Protein AF-A0A368HCK6-F1 (afdb_monomer)

pLDDT: mean 75.59, std 21.94, range [34.62, 98.12]

Solvent-accessible surface area (backbone atoms only — not comparable to full-atom values): 4791 Å² total; per-residue (Å²): 134,85,79,72,74,75,77,46,70,66,56,51,51,53,48,53,53,50,52,51,52,53,44,53,56,47,28,76,77,37,61,92,43,40,70,62,45,52,52,50,51,52,53,51,52,54,51,49,50,53,54,51,53,54,49,68,73,70,61,66,104,66,83,74,78,88,84,80,80,76,87,86,81,91,132

Radius of gyration: 18.33 Å; Cα contacts (8 Å, |Δi|>4): 17; chains: 1; bounding box: 30×58×42 Å

Sequence (75 aa):
MLLFQALSCQHLDEMANSVAAAGRLLVAKRPETETTVALRINTINSAMEQLRLRRCTSDSDTCSEYFSSKVTRKI

Nearest PDB structures (foldseek):
  6z1u-assembly1_L  TM=8.434E-01  e=1.541E+00  Bos taurus
  6fkf-assembly1_T  TM=8.765E-01  e=1.641E+00  Spinacia oleracea
  8f39-assembly1_K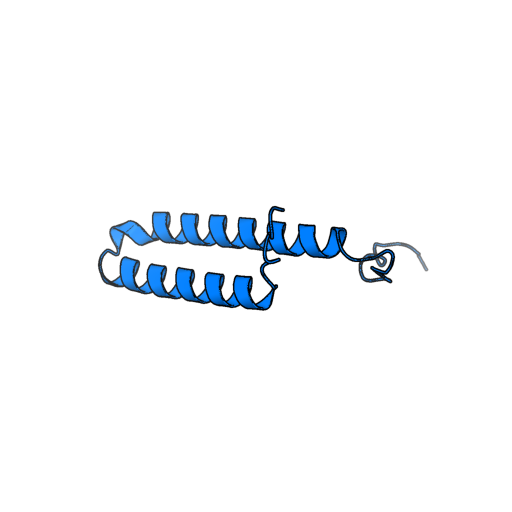  TM=8.329E-01  e=1.748E+00  Saccharomyces cerevisiae
  8jr0-assembly1_7  TM=7.780E-01  e=2.548E+00  Mycobacterium tuberculosis

Mean predicted aligned error: 12.62 Å

Foldseek 3Di:
DPPPVLCDLVNLVVVLVVLVVVLVVVCVVPVVCNVVSVVVSVVSNVVSVVSVVVVVVPDDPPPPDDPPDPDDDDD

Structure (mmCIF, N/CA/C/O backbone):
data_AF-A0A368HCK6-F1
#
_entry.id   AF-A0A368HCK6-F1
#
loop_
_atom_site.group_PDB
_atom_site.id
_atom_site.type_symbol
_atom_site.label_atom_id
_atom_site.label_alt_id
_atom_site.label_comp_id
_atom_site.label_asym_id
_atom_site.label_entity_id
_atom_site.label_seq_id
_atom_site.pdbx_PDB_ins_code
_atom_site.Cartn_x
_atom_site.Cartn_y
_atom_site.Cartn_z
_atom_site.occupancy
_atom_site.B_iso_or_equiv
_atom_site.auth_seq_id
_atom_site.auth_comp_id
_atom_site.auth_asym_id
_atom_site.auth_atom_id
_atom_site.pdbx_PDB_model_num
ATOM 1 N N . MET A 1 1 ? 19.301 -19.399 -17.737 1.00 34.62 1 MET A N 1
ATOM 2 C CA . MET A 1 1 ? 18.374 -18.474 -18.421 1.00 34.62 1 MET A CA 1
ATOM 3 C C . MET A 1 1 ? 17.367 -17.978 -17.388 1.00 34.62 1 MET A C 1
ATOM 5 O O . MET A 1 1 ? 16.339 -18.607 -17.191 1.00 34.62 1 MET A O 1
ATOM 9 N N . LEU A 1 2 ? 17.717 -16.934 -16.627 1.00 42.62 2 LEU A N 1
ATOM 10 C CA . LEU A 1 2 ? 16.806 -16.319 -15.655 1.00 42.62 2 LEU A CA 1
ATOM 11 C C . LEU A 1 2 ? 15.905 -15.353 -16.424 1.00 42.62 2 LEU A C 1
ATOM 13 O O . LEU A 1 2 ? 16.262 -14.197 -16.630 1.00 42.62 2 LEU A O 1
ATOM 17 N N . LEU A 1 3 ? 14.769 -15.858 -16.903 1.00 41.03 3 LEU A N 1
ATOM 18 C CA . LEU A 1 3 ? 13.657 -15.035 -17.368 1.00 41.03 3 LEU A CA 1
ATOM 19 C C . LEU A 1 3 ? 13.105 -14.279 -16.152 1.00 41.03 3 LEU A C 1
ATOM 21 O O . LEU A 1 3 ? 12.120 -14.685 -15.544 1.00 41.03 3 LEU A O 1
ATOM 25 N N . PHE A 1 4 ? 13.755 -13.179 -15.771 1.00 50.97 4 PHE A N 1
ATOM 26 C CA . PHE A 1 4 ? 13.045 -12.108 -15.089 1.00 50.97 4 PHE A CA 1
ATOM 27 C C . PHE A 1 4 ? 11.995 -11.633 -16.092 1.00 50.97 4 PHE A C 1
ATOM 29 O O . PHE A 1 4 ? 12.309 -10.877 -17.008 1.00 50.97 4 PHE A O 1
ATOM 36 N N . GLN A 1 5 ? 10.760 -12.132 -15.976 1.00 51.44 5 GLN A N 1
ATOM 37 C CA . GLN A 1 5 ? 9.624 -11.440 -16.567 1.00 51.44 5 GLN A CA 1
ATOM 38 C C . GLN A 1 5 ? 9.682 -10.025 -16.002 1.00 51.44 5 GLN A C 1
ATOM 40 O O . GLN A 1 5 ? 9.465 -9.820 -14.808 1.00 51.44 5 GLN A O 1
ATOM 45 N N . ALA A 1 6 ? 10.091 -9.073 -16.837 1.00 57.12 6 ALA A N 1
ATOM 46 C CA . ALA A 1 6 ? 10.109 -7.675 -16.470 1.00 57.12 6 ALA A CA 1
ATOM 47 C C . ALA A 1 6 ? 8.684 -7.314 -16.036 1.00 57.12 6 ALA A C 1
ATOM 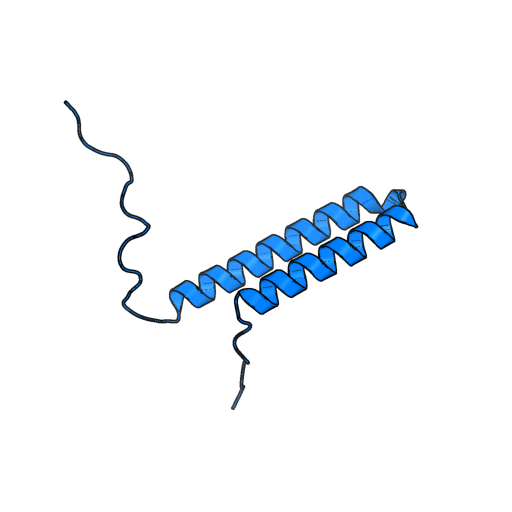49 O O . ALA A 1 6 ? 7.763 -7.299 -16.854 1.00 57.12 6 ALA A O 1
ATOM 50 N N . LEU A 1 7 ? 8.490 -7.099 -14.733 1.00 66.31 7 LEU A N 1
ATOM 51 C CA . LEU A 1 7 ? 7.233 -6.601 -14.191 1.00 66.31 7 LEU A CA 1
ATOM 52 C C . LEU A 1 7 ? 6.947 -5.268 -14.885 1.00 66.31 7 LEU A C 1
ATOM 54 O O . LEU A 1 7 ? 7.697 -4.301 -14.741 1.00 66.31 7 LEU A O 1
ATOM 58 N N . SER A 1 8 ? 5.898 -5.241 -15.705 1.00 77.94 8 SER A N 1
ATOM 59 C CA . SER A 1 8 ? 5.450 -4.007 -16.345 1.00 77.94 8 SER A CA 1
ATOM 60 C C . SER A 1 8 ? 5.011 -2.991 -15.282 1.00 77.94 8 SER A C 1
ATOM 62 O O . SER A 1 8 ? 4.606 -3.367 -14.181 1.00 77.94 8 SER A O 1
ATOM 64 N N . CYS A 1 9 ? 5.055 -1.695 -15.612 1.00 78.81 9 CYS A N 1
ATOM 65 C CA . CYS A 1 9 ? 4.579 -0.645 -14.704 1.00 78.81 9 CYS A CA 1
ATOM 66 C C . CYS A 1 9 ? 3.118 -0.882 -14.290 1.00 78.81 9 CYS A C 1
ATOM 68 O O . CYS A 1 9 ? 2.789 -0.722 -13.121 1.00 78.81 9 CYS A O 1
ATOM 70 N N . GLN A 1 10 ? 2.295 -1.389 -15.215 1.00 82.38 10 GLN A N 1
ATOM 71 C CA . GLN A 1 10 ? 0.917 -1.793 -14.945 1.00 82.38 10 GLN A CA 1
ATOM 72 C C . GLN A 1 10 ? 0.822 -2.865 -13.846 1.00 82.38 10 GLN A C 1
ATOM 74 O O . GLN A 1 10 ? 0.022 -2.719 -12.928 1.00 82.38 10 GLN A O 1
ATOM 79 N N . HIS A 1 11 ? 1.660 -3.908 -13.880 1.00 84.88 11 HIS A N 1
ATOM 80 C CA . HIS A 1 11 ? 1.652 -4.927 -12.824 1.00 84.88 11 HIS A CA 1
ATOM 81 C C . HIS A 1 11 ? 2.078 -4.357 -11.464 1.00 84.88 11 HIS A C 1
ATOM 83 O O . HIS A 1 11 ? 1.554 -4.766 -10.430 1.00 84.88 11 HIS A O 1
ATOM 89 N N . LEU A 1 12 ? 3.006 -3.393 -11.443 1.00 85.81 12 LEU A N 1
ATOM 90 C CA . LEU A 1 12 ? 3.389 -2.706 -10.205 1.00 85.81 12 LEU A CA 1
ATOM 91 C C . LEU A 1 12 ? 2.232 -1.865 -9.646 1.00 85.81 12 LEU A C 1
ATOM 93 O O . LEU A 1 12 ? 2.030 -1.839 -8.432 1.00 85.81 12 LEU A O 1
ATOM 97 N N . ASP A 1 13 ? 1.442 -1.231 -10.512 1.00 86.31 13 ASP A N 1
ATOM 98 C CA . ASP A 1 13 ? 0.259 -0.460 -10.116 1.00 86.31 13 ASP A CA 1
ATOM 99 C C . ASP A 1 13 ? -0.859 -1.369 -9.583 1.00 86.31 13 ASP A C 1
ATOM 101 O O . ASP A 1 13 ? -1.457 -1.092 -8.540 1.00 86.31 13 ASP A O 1
ATOM 105 N N . GLU A 1 14 ? -1.105 -2.504 -10.241 1.00 90.62 14 GLU A N 1
ATOM 106 C CA . GLU A 1 14 ? -2.046 -3.530 -9.775 1.00 90.62 14 GLU A CA 1
ATOM 107 C C . GLU A 1 14 ? -1.640 -4.083 -8.401 1.00 90.62 14 GLU A C 1
ATOM 109 O O . GLU A 1 14 ? -2.476 -4.211 -7.499 1.00 90.62 14 GLU A O 1
ATOM 114 N N . MET A 1 15 ? -0.344 -4.335 -8.197 1.00 90.00 15 MET A N 1
ATOM 115 C CA . MET A 1 15 ? 0.182 -4.748 -6.899 1.00 90.00 15 MET A CA 1
ATOM 116 C C . MET A 1 15 ? -0.004 -3.666 -5.829 1.00 90.00 15 MET A C 1
ATOM 118 O O . MET A 1 15 ? -0.461 -3.988 -4.731 1.00 90.00 15 MET A O 1
ATOM 122 N N . ALA A 1 16 ? 0.305 -2.399 -6.124 1.00 90.00 16 ALA A N 1
ATOM 123 C CA . ALA A 1 16 ? 0.123 -1.292 -5.181 1.00 90.00 16 ALA A CA 1
ATOM 124 C C . ALA A 1 16 ? -1.342 -1.177 -4.727 1.00 90.00 16 ALA A C 1
ATOM 126 O O . ALA A 1 16 ? -1.632 -1.078 -3.530 1.00 90.00 16 ALA A O 1
ATOM 127 N N . ASN A 1 17 ? -2.276 -1.284 -5.675 1.00 92.69 17 ASN A N 1
ATOM 128 C CA . ASN A 1 17 ? -3.710 -1.260 -5.402 1.00 92.69 17 ASN A CA 1
ATOM 129 C C . ASN A 1 17 ? -4.160 -2.441 -4.530 1.00 92.69 17 ASN A C 1
ATOM 131 O O . ASN A 1 17 ? -4.918 -2.252 -3.573 1.00 92.69 17 ASN A O 1
ATOM 135 N N . SER A 1 18 ? -3.666 -3.646 -4.824 1.00 95.56 18 SER A N 1
ATOM 136 C CA . SER A 1 18 ? -3.969 -4.857 -4.056 1.00 95.56 18 SER A CA 1
ATOM 137 C C . SER A 1 18 ? -3.463 -4.762 -2.613 1.00 95.56 18 SER A C 1
ATOM 139 O O . SER A 1 18 ? -4.214 -5.004 -1.663 1.00 95.56 18 SER A O 1
ATOM 141 N N . VAL A 1 19 ? -2.219 -4.311 -2.424 1.00 94.75 19 VAL A N 1
ATOM 142 C CA . VAL A 1 19 ? -1.615 -4.118 -1.097 1.00 94.75 19 VAL A CA 1
ATOM 143 C C . VAL A 1 19 ? -2.380 -3.060 -0.298 1.00 94.75 19 VAL A C 1
ATOM 145 O O . VAL A 1 19 ? -2.670 -3.272 0.881 1.00 94.75 19 VAL A O 1
ATOM 148 N N . ALA A 1 20 ? -2.774 -1.952 -0.930 1.00 94.38 20 ALA A N 1
ATOM 149 C CA . ALA A 1 20 ? -3.577 -0.923 -0.280 1.00 94.38 20 ALA A CA 1
ATOM 150 C C . ALA A 1 20 ? -4.962 -1.449 0.141 1.00 94.38 20 ALA A C 1
ATOM 152 O O . ALA A 1 20 ? -5.427 -1.154 1.243 1.00 94.38 20 ALA A O 1
ATOM 153 N N . ALA A 1 21 ? -5.619 -2.253 -0.702 1.00 96.88 21 ALA A N 1
ATOM 154 C CA . ALA A 1 21 ? -6.903 -2.870 -0.375 1.00 96.88 21 ALA A CA 1
ATOM 155 C C . ALA A 1 21 ? -6.792 -3.855 0.801 1.00 96.88 21 ALA A C 1
ATOM 157 O O . ALA A 1 21 ? -7.592 -3.787 1.737 1.00 96.88 21 ALA A O 1
ATOM 158 N N . ALA A 1 22 ? -5.769 -4.714 0.794 1.00 96.56 22 ALA A N 1
ATOM 159 C CA . ALA A 1 22 ? -5.493 -5.640 1.889 1.00 96.56 22 ALA A CA 1
ATOM 160 C C . ALA A 1 22 ? -5.187 -4.898 3.201 1.00 96.56 22 ALA A C 1
ATOM 162 O O . ALA A 1 22 ? -5.697 -5.271 4.258 1.00 96.56 22 ALA A O 1
ATOM 163 N N . GLY A 1 23 ? -4.415 -3.810 3.127 1.00 96.69 23 GLY A N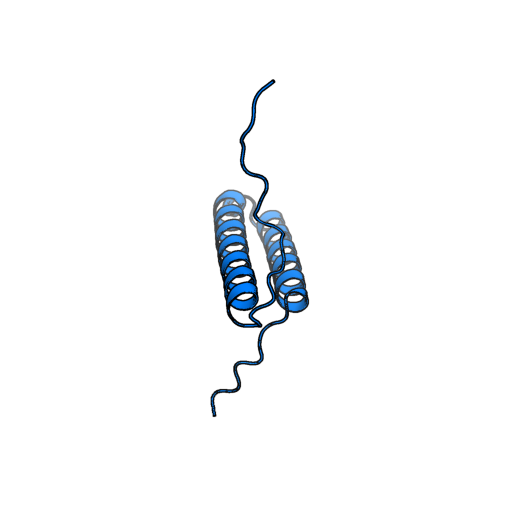 1
ATOM 164 C CA . GLY A 1 23 ? -4.123 -2.951 4.270 1.00 96.69 23 GLY A CA 1
ATOM 165 C C . GLY A 1 23 ? -5.383 -2.339 4.879 1.00 96.69 23 GLY A C 1
ATOM 166 O O . GLY A 1 23 ? -5.585 -2.449 6.086 1.00 96.69 23 GLY A O 1
ATOM 167 N N . ARG A 1 24 ? -6.282 -1.780 4.056 1.00 97.06 24 ARG A N 1
ATOM 168 C CA . ARG A 1 24 ? -7.568 -1.238 4.535 1.00 97.06 24 ARG A CA 1
ATOM 169 C C . ARG A 1 24 ? -8.421 -2.296 5.234 1.00 97.06 24 ARG A C 1
ATOM 171 O O . ARG A 1 24 ? -8.982 -2.019 6.290 1.00 97.06 24 ARG A O 1
ATOM 178 N N . LEU A 1 25 ? -8.496 -3.509 4.679 1.00 97.81 25 LEU A N 1
ATOM 179 C CA . LEU A 1 25 ? -9.242 -4.609 5.298 1.00 97.81 25 LEU A CA 1
ATOM 180 C C . LEU A 1 25 ? -8.641 -5.019 6.649 1.00 97.81 25 LEU A C 1
ATOM 182 O O . LEU A 1 25 ? -9.380 -5.325 7.584 1.00 97.81 25 LEU A O 1
ATOM 186 N N . LEU A 1 26 ? -7.310 -5.037 6.753 1.00 97.19 26 LEU A N 1
ATOM 187 C CA . LEU A 1 26 ? -6.621 -5.366 7.995 1.00 97.19 26 LEU A CA 1
ATOM 188 C C . LEU A 1 26 ? -6.877 -4.306 9.070 1.00 97.19 26 LEU A C 1
ATOM 190 O O . LEU A 1 26 ? -7.263 -4.670 10.176 1.00 97.19 26 LEU A O 1
ATOM 194 N N . VAL A 1 27 ? -6.751 -3.021 8.731 1.00 98.12 27 VAL A N 1
ATOM 195 C CA . VAL A 1 27 ? -7.017 -1.911 9.661 1.00 98.12 27 VAL A CA 1
ATOM 196 C C . VAL A 1 27 ? -8.478 -1.900 10.109 1.00 98.12 27 VAL A C 1
ATOM 198 O O . VAL A 1 27 ? -8.747 -1.730 11.291 1.00 98.12 27 VAL A O 1
ATOM 201 N N . ALA A 1 28 ? -9.425 -2.193 9.213 1.00 97.62 28 ALA A N 1
ATOM 202 C CA . ALA A 1 28 ? -10.838 -2.309 9.578 1.00 97.62 28 ALA A CA 1
ATOM 203 C C . ALA A 1 28 ? -11.111 -3.423 10.610 1.00 97.62 28 ALA A C 1
ATOM 205 O O . ALA A 1 28 ? -12.032 -3.305 11.413 1.00 97.62 28 ALA A O 1
ATOM 206 N N . LYS A 1 29 ? -10.323 -4.508 10.595 1.00 98.00 29 LYS A N 1
ATOM 207 C CA . LYS A 1 29 ? -10.435 -5.616 11.561 1.00 98.00 29 LYS A CA 1
ATOM 208 C C . LYS A 1 29 ? -9.594 -5.409 12.821 1.00 98.00 29 LYS A C 1
ATOM 210 O O . LYS A 1 29 ? -9.901 -6.011 13.846 1.00 98.00 29 LYS A O 1
ATOM 215 N N . ARG A 1 30 ? -8.506 -4.648 12.712 1.00 97.19 30 ARG A N 1
AT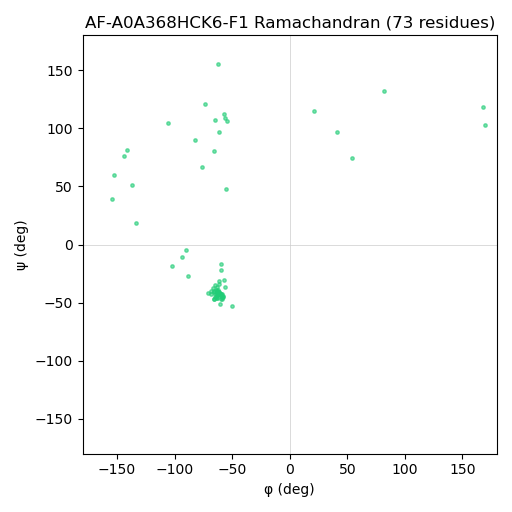OM 216 C CA . ARG A 1 30 ? -7.487 -4.430 13.745 1.00 97.19 30 ARG A CA 1
ATOM 217 C C . ARG A 1 30 ? -6.972 -2.990 13.683 1.00 97.19 30 ARG A C 1
ATOM 219 O O . ARG A 1 30 ? -5.879 -2.763 13.147 1.00 97.19 30 ARG A O 1
ATOM 226 N N . PRO A 1 31 ? -7.746 -2.010 14.179 1.00 97.00 31 PRO A N 1
ATOM 227 C CA . PRO A 1 31 ? -7.381 -0.596 14.104 1.00 97.00 31 PRO A CA 1
ATOM 228 C C . PRO A 1 31 ? -6.023 -0.289 14.747 1.00 97.00 31 PRO A C 1
ATOM 230 O O . PRO A 1 31 ? -5.285 0.562 14.265 1.00 97.00 31 PRO A O 1
ATOM 233 N N . GLU A 1 32 ? -5.626 -1.051 15.768 1.00 97.50 32 GLU A N 1
ATOM 234 C CA . GLU A 1 32 ? -4.325 -0.942 16.431 1.00 97.50 32 GLU A CA 1
ATOM 235 C C . GLU A 1 32 ? -3.125 -1.167 15.492 1.00 97.50 32 GLU A C 1
ATOM 237 O O . GLU A 1 32 ? -1.997 -0.801 15.818 1.00 97.50 32 GLU A O 1
ATOM 242 N N . THR A 1 33 ? -3.352 -1.756 14.314 1.00 96.19 33 THR A N 1
ATOM 243 C CA . THR A 1 33 ? -2.310 -2.012 13.311 1.00 96.19 33 THR A CA 1
ATOM 244 C C . THR A 1 33 ? -2.115 -0.871 12.312 1.00 96.19 33 THR A C 1
ATOM 246 O O . THR A 1 33 ? -1.184 -0.946 11.509 1.00 96.19 33 THR A O 1
ATOM 249 N N . GLU A 1 34 ? -2.934 0.188 12.356 1.00 96.25 34 GLU A N 1
ATOM 250 C CA . GLU A 1 34 ? -2.966 1.271 11.360 1.00 96.25 34 GLU A CA 1
ATOM 251 C C . GLU A 1 34 ? -1.582 1.852 11.058 1.00 96.25 34 GLU A C 1
ATOM 253 O O . GLU A 1 34 ? -1.141 1.834 9.907 1.00 96.25 34 GLU A O 1
ATOM 258 N N . THR A 1 35 ? -0.846 2.272 12.087 1.00 97.31 35 THR A N 1
ATOM 259 C CA . THR A 1 35 ? 0.487 2.870 11.929 1.00 97.31 35 THR A CA 1
ATOM 260 C C . THR A 1 35 ? 1.477 1.906 11.273 1.00 97.31 35 THR A C 1
ATOM 262 O O . THR A 1 35 ? 2.239 2.288 10.383 1.00 97.31 35 THR A O 1
ATOM 265 N N . THR A 1 36 ? 1.469 0.632 11.676 1.00 97.12 36 THR A N 1
ATOM 266 C CA . THR A 1 36 ? 2.357 -0.389 11.099 1.00 97.12 36 THR A CA 1
ATOM 267 C C . THR A 1 36 ? 1.987 -0.700 9.651 1.00 97.12 36 THR A C 1
ATOM 269 O O . THR A 1 36 ? 2.873 -0.865 8.811 1.00 97.12 36 THR A O 1
ATOM 272 N N . VAL A 1 37 ? 0.692 -0.774 9.345 1.00 96.88 37 VAL A N 1
ATOM 273 C CA . VAL A 1 37 ? 0.192 -1.021 7.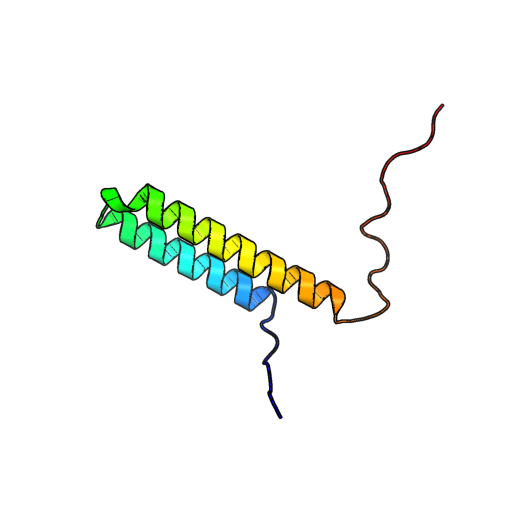989 1.00 96.88 37 VAL A CA 1
ATOM 274 C C . VAL A 1 37 ? 0.543 0.146 7.070 1.00 96.88 37 VAL A C 1
ATOM 276 O O . VAL A 1 37 ? 1.095 -0.087 5.996 1.00 96.88 37 VAL A O 1
ATOM 279 N N . ALA A 1 38 ? 0.315 1.386 7.507 1.00 96.06 38 ALA A N 1
ATOM 280 C CA . ALA A 1 38 ? 0.664 2.586 6.752 1.00 96.06 38 ALA A CA 1
ATOM 281 C C . ALA A 1 38 ? 2.167 2.645 6.441 1.00 96.06 38 ALA A C 1
ATOM 283 O O . ALA A 1 38 ? 2.555 2.862 5.291 1.00 96.06 38 ALA A O 1
ATOM 284 N N . LEU A 1 39 ? 3.021 2.364 7.434 1.00 97.06 39 LEU A N 1
ATOM 285 C CA . LEU A 1 39 ? 4.471 2.321 7.238 1.00 97.06 39 LEU A CA 1
ATOM 286 C C . LEU A 1 39 ? 4.867 1.284 6.179 1.00 97.06 39 LEU A C 1
ATOM 288 O O . LEU A 1 39 ? 5.637 1.591 5.272 1.00 97.06 39 LEU A O 1
ATOM 292 N N . ARG A 1 40 ? 4.311 0.070 6.259 1.00 95.94 40 ARG A N 1
ATOM 293 C CA . ARG A 1 40 ? 4.613 -1.008 5.306 1.00 95.94 40 ARG A CA 1
ATOM 294 C C . ARG A 1 40 ? 4.152 -0.682 3.890 1.00 95.94 40 ARG A C 1
ATOM 296 O O . ARG A 1 40 ? 4.907 -0.927 2.954 1.00 95.94 40 ARG A O 1
ATOM 303 N N . ILE A 1 41 ? 2.955 -0.115 3.728 1.00 95.69 41 ILE A N 1
ATOM 304 C CA . ILE A 1 41 ? 2.450 0.324 2.418 1.00 95.69 41 ILE A CA 1
ATOM 305 C C . ILE A 1 41 ? 3.398 1.362 1.812 1.00 95.69 41 ILE A C 1
ATOM 307 O O . ILE A 1 41 ? 3.786 1.230 0.654 1.00 95.69 41 ILE A O 1
ATOM 311 N N . ASN A 1 42 ? 3.840 2.342 2.603 1.00 94.69 42 ASN A N 1
ATOM 312 C CA . ASN A 1 42 ? 4.786 3.355 2.138 1.00 94.69 42 ASN A CA 1
ATOM 313 C C . ASN A 1 42 ? 6.127 2.743 1.716 1.00 94.69 42 ASN A C 1
ATOM 315 O O . ASN A 1 42 ? 6.654 3.089 0.662 1.00 94.69 42 ASN A O 1
ATOM 319 N N . THR A 1 43 ? 6.668 1.798 2.491 1.00 95.75 43 THR A N 1
ATOM 320 C CA . THR A 1 43 ? 7.898 1.079 2.120 1.00 95.75 43 THR A CA 1
ATOM 321 C C . THR A 1 43 ? 7.739 0.319 0.803 1.00 95.75 43 THR A C 1
ATOM 323 O O . THR A 1 43 ? 8.623 0.381 -0.050 1.00 95.75 43 THR A O 1
ATOM 326 N N . ILE A 1 44 ? 6.613 -0.373 0.617 1.00 92.94 44 ILE A N 1
ATOM 327 C CA . ILE A 1 44 ? 6.323 -1.139 -0.599 1.00 92.94 44 ILE A CA 1
ATOM 328 C C . ILE A 1 44 ? 6.199 -0.207 -1.809 1.00 92.94 44 ILE A C 1
ATOM 330 O O . ILE A 1 44 ? 6.821 -0.468 -2.838 1.00 92.94 44 ILE A O 1
ATOM 334 N N . ASN A 1 45 ? 5.475 0.906 -1.675 1.00 90.50 45 ASN A N 1
ATOM 335 C CA . ASN A 1 45 ? 5.325 1.892 -2.745 1.00 90.50 45 ASN A CA 1
ATOM 336 C C . ASN A 1 45 ? 6.677 2.490 -3.159 1.00 90.50 45 ASN A C 1
ATOM 338 O O . ASN A 1 45 ? 6.963 2.581 -4.350 1.00 90.50 45 ASN A O 1
ATOM 342 N N . SER A 1 46 ? 7.542 2.819 -2.195 1.00 91.62 46 SER A N 1
ATOM 343 C CA . SER A 1 46 ? 8.900 3.301 -2.477 1.00 91.62 46 SER A CA 1
ATOM 344 C C . SER A 1 46 ? 9.756 2.258 -3.201 1.00 91.62 46 SER A C 1
ATOM 346 O O . SER A 1 46 ? 10.490 2.601 -4.126 1.00 91.62 46 SER A O 1
ATOM 348 N N . ALA A 1 47 ? 9.661 0.980 -2.823 1.00 90.06 47 ALA A N 1
ATOM 349 C CA . ALA A 1 47 ? 10.378 -0.094 -3.508 1.00 90.06 47 ALA A CA 1
ATOM 350 C C . ALA A 1 47 ? 9.874 -0.292 -4.949 1.00 90.06 47 ALA A C 1
ATOM 352 O O . ALA A 1 47 ? 10.676 -0.454 -5.867 1.00 90.06 47 ALA A O 1
ATOM 353 N N . MET A 1 48 ? 8.558 -0.229 -5.167 1.00 88.00 48 MET A N 1
ATOM 354 C CA . MET A 1 48 ? 7.968 -0.279 -6.509 1.00 88.00 48 MET A CA 1
ATOM 355 C C . MET A 1 48 ? 8.429 0.895 -7.370 1.00 88.00 48 MET A C 1
ATOM 357 O O . MET A 1 48 ? 8.762 0.696 -8.534 1.00 88.00 48 MET A O 1
ATOM 361 N N . GLU A 1 49 ? 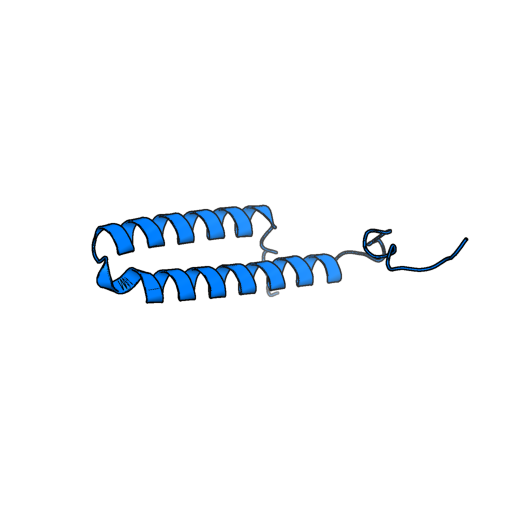8.518 2.095 -6.800 1.00 86.00 49 GLU A N 1
ATOM 362 C CA . GLU A 1 49 ? 9.017 3.268 -7.517 1.00 86.00 49 GLU A CA 1
ATOM 363 C C . GLU A 1 49 ? 10.475 3.096 -7.956 1.00 86.00 49 GLU A C 1
ATOM 365 O O . GLU A 1 49 ? 10.825 3.374 -9.100 1.00 86.00 49 GLU A O 1
ATOM 370 N N . GLN A 1 50 ? 11.323 2.527 -7.097 1.00 86.44 50 GLN A N 1
ATOM 371 C CA . GLN A 1 50 ? 12.699 2.191 -7.473 1.00 86.44 50 GLN A CA 1
ATOM 372 C C . GLN A 1 50 ? 12.763 1.146 -8.596 1.00 86.44 50 GLN A C 1
ATOM 374 O O . GLN A 1 50 ? 13.623 1.242 -9.473 1.00 86.44 50 GLN A O 1
ATOM 379 N N . LEU A 1 51 ? 11.852 0.167 -8.604 1.00 84.00 51 LEU A N 1
ATOM 380 C CA . LEU A 1 51 ? 11.746 -0.808 -9.693 1.00 84.00 51 LEU A CA 1
ATOM 381 C C . LEU A 1 51 ? 11.311 -0.146 -11.010 1.00 84.00 51 LEU A C 1
ATOM 383 O O . LEU A 1 51 ? 11.881 -0.468 -12.055 1.00 84.00 51 LEU A O 1
ATOM 387 N N . ARG A 1 52 ? 10.371 0.812 -10.964 1.00 79.56 52 ARG A N 1
ATOM 388 C CA . ARG A 1 52 ? 9.972 1.617 -12.133 1.00 79.56 52 ARG A CA 1
ATOM 389 C C . ARG A 1 52 ? 11.157 2.406 -12.686 1.00 79.56 52 ARG A C 1
ATOM 391 O O . ARG A 1 52 ? 11.470 2.285 -13.869 1.00 79.56 52 ARG A O 1
ATOM 398 N N . LEU A 1 53 ? 11.860 3.146 -11.825 1.00 76.88 53 LEU A N 1
ATOM 399 C CA . LEU A 1 53 ? 13.020 3.954 -12.212 1.00 76.88 53 LEU A CA 1
ATOM 400 C C . LEU A 1 53 ? 14.142 3.106 -12.819 1.00 76.88 53 LEU A C 1
ATOM 402 O O . LEU A 1 53 ? 14.701 3.476 -13.848 1.00 76.88 53 LEU A O 1
ATOM 406 N N . ARG A 1 54 ? 14.437 1.938 -12.234 1.00 73.75 54 ARG A N 1
ATOM 407 C CA . ARG A 1 54 ? 15.465 1.027 -12.756 1.00 73.75 54 ARG A CA 1
ATOM 408 C C . ARG A 1 54 ? 15.138 0.524 -14.165 1.00 73.75 54 ARG A C 1
ATOM 410 O O . ARG A 1 54 ? 16.053 0.354 -14.969 1.00 73.75 54 ARG A O 1
ATOM 417 N N . ARG A 1 55 ? 13.856 0.327 -14.485 1.00 65.75 55 ARG A N 1
ATOM 418 C CA . ARG A 1 55 ? 13.414 -0.033 -15.839 1.00 65.75 55 ARG A CA 1
ATOM 419 C C . ARG A 1 55 ? 13.564 1.131 -16.821 1.00 65.75 55 ARG A C 1
ATOM 421 O O . ARG A 1 55 ? 14.074 0.920 -17.915 1.00 65.75 55 ARG A O 1
ATOM 428 N N . CYS A 1 56 ? 13.217 2.355 -16.417 1.00 53.41 56 CYS A N 1
ATOM 429 C CA . CYS A 1 56 ? 13.452 3.550 -17.239 1.00 53.41 56 CYS A CA 1
ATOM 430 C C . CYS A 1 56 ? 14.941 3.776 -17.560 1.00 53.41 56 CYS A C 1
ATOM 432 O O . CYS A 1 56 ? 15.253 4.450 -18.532 1.00 53.41 56 CYS A O 1
ATOM 434 N N . THR A 1 57 ? 15.858 3.217 -16.761 1.00 52.25 57 THR A N 1
ATOM 435 C CA . THR A 1 57 ? 17.307 3.278 -17.016 1.00 52.25 57 THR A CA 1
ATOM 436 C C . THR A 1 57 ? 17.882 2.088 -17.793 1.00 52.25 57 THR A C 1
ATOM 438 O O . THR A 1 57 ? 19.049 2.154 -18.166 1.00 52.25 57 THR A O 1
ATOM 441 N N . SER A 1 58 ? 17.132 0.994 -18.009 1.00 51.25 58 SER A N 1
ATOM 442 C CA . SER A 1 58 ? 17.650 -0.196 -18.716 1.00 51.25 58 SER A CA 1
ATOM 443 C C . SER A 1 58 ? 17.192 -0.319 -20.166 1.00 51.25 58 SER A C 1
ATOM 445 O O . SER A 1 58 ? 17.834 -1.040 -20.924 1.00 51.25 58 SER A O 1
ATOM 447 N N . ASP A 1 59 ? 16.122 0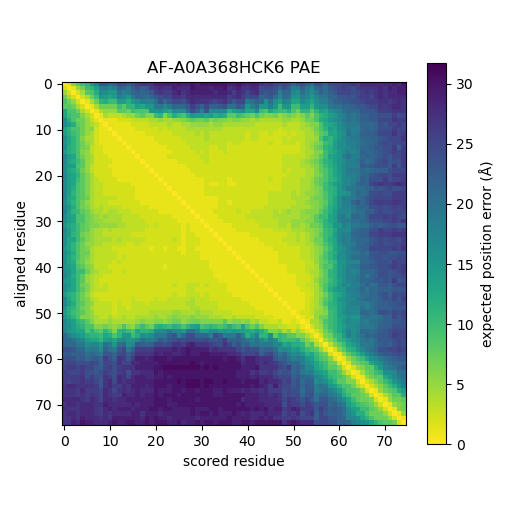.376 -20.553 1.00 46.22 59 ASP A N 1
ATOM 448 C CA . ASP A 1 59 ? 15.640 0.400 -21.931 1.00 46.22 59 ASP A CA 1
ATOM 449 C C . ASP A 1 59 ? 15.981 1.751 -22.583 1.00 46.22 59 ASP A C 1
ATOM 451 O O . ASP A 1 59 ? 15.304 2.754 -22.373 1.00 46.22 59 ASP A O 1
ATOM 455 N N . SER A 1 60 ? 16.999 1.717 -23.446 1.00 42.28 60 SER A N 1
ATOM 456 C CA . SER A 1 60 ? 17.276 2.678 -24.521 1.00 42.28 60 SER A CA 1
ATOM 457 C C . SER A 1 60 ? 17.989 3.990 -24.173 1.00 42.28 60 SER A C 1
ATOM 459 O O . SER A 1 60 ? 17.559 4.782 -23.334 1.00 42.28 60 SER A O 1
ATOM 461 N N . ASP A 1 61 ? 19.004 4.279 -24.992 1.00 48.88 61 ASP A N 1
ATOM 462 C CA . ASP A 1 61 ? 19.526 5.594 -25.387 1.00 48.88 61 ASP A CA 1
ATOM 463 C C . ASP A 1 61 ? 18.431 6.510 -25.988 1.00 48.88 61 ASP A C 1
ATOM 465 O O . ASP A 1 61 ? 18.562 7.089 -27.065 1.00 48.88 61 ASP A O 1
ATOM 469 N N . THR A 1 62 ? 17.272 6.615 -25.342 1.00 47.97 62 THR A N 1
ATOM 470 C CA . THR A 1 62 ? 16.158 7.462 -25.785 1.00 47.97 62 THR A CA 1
ATOM 471 C C . THR A 1 62 ? 15.265 7.867 -24.617 1.00 47.97 62 THR A C 1
ATOM 473 O O . THR A 1 62 ? 14.054 7.995 -24.762 1.00 47.97 62 THR A O 1
ATOM 476 N N . CYS A 1 63 ? 15.852 8.168 -23.455 1.00 46.66 63 CYS A N 1
ATOM 477 C CA . CYS A 1 63 ? 15.225 9.124 -22.541 1.00 46.66 63 CYS A CA 1
ATOM 478 C C . CYS A 1 63 ? 15.455 10.534 -23.108 1.00 46.66 63 CYS A C 1
ATOM 480 O O . CYS A 1 63 ? 16.241 11.329 -22.591 1.00 46.66 63 CYS A O 1
ATOM 482 N N . SER A 1 64 ? 14.824 10.795 -24.255 1.00 47.88 64 SER A N 1
ATOM 483 C CA . SER A 1 64 ? 14.718 12.131 -24.819 1.00 47.88 64 SER A CA 1
ATOM 484 C C . SER A 1 64 ? 13.875 12.955 -23.849 1.00 47.88 64 SER A C 1
ATOM 486 O O . SER A 1 64 ? 12.677 12.740 -23.707 1.00 47.88 64 SER A O 1
ATOM 488 N N . GLU A 1 65 ? 14.561 13.856 -23.154 1.00 53.34 65 GLU A N 1
ATOM 489 C CA . GLU A 1 65 ? 14.037 15.115 -22.628 1.00 53.34 65 GLU A CA 1
ATOM 490 C C . GLU A 1 65 ? 12.784 15.054 -21.741 1.00 53.34 65 GLU A C 1
ATOM 492 O O . GLU A 1 65 ? 11.732 15.549 -22.115 1.00 53.34 65 GLU A O 1
ATOM 497 N N . TYR A 1 66 ? 12.912 14.605 -20.489 1.00 53.81 66 TYR A N 1
ATOM 498 C CA . TYR A 1 66 ? 12.015 15.102 -19.424 1.00 53.81 66 TYR A CA 1
ATOM 499 C C . TYR A 1 66 ? 12.727 15.497 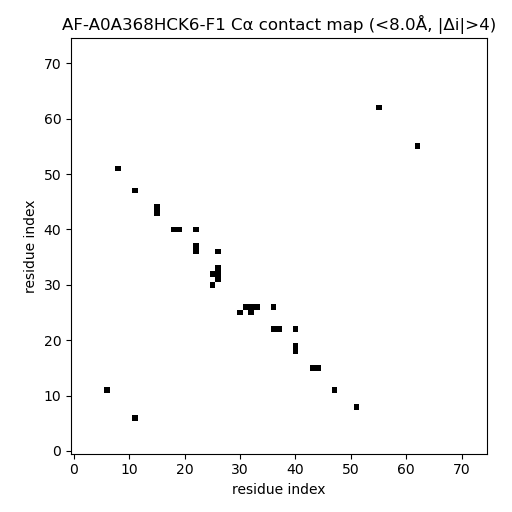-18.124 1.00 53.81 66 TYR A C 1
ATOM 501 O O . TYR A 1 66 ? 12.098 15.679 -17.086 1.00 53.81 66 TYR A O 1
ATOM 509 N N . PHE A 1 67 ? 14.043 15.720 -18.182 1.00 47.97 67 PHE A N 1
ATOM 510 C CA . PHE A 1 67 ? 14.809 16.306 -17.077 1.00 47.97 67 PHE A CA 1
ATOM 511 C C . PHE A 1 67 ? 15.807 17.363 -17.569 1.00 47.97 67 PHE A C 1
ATOM 513 O O . PHE A 1 67 ? 16.982 17.357 -17.223 1.00 47.97 67 PHE A O 1
ATOM 520 N N . SER A 1 68 ? 15.334 18.324 -18.365 1.00 48.50 68 SER A N 1
ATOM 521 C CA . SER A 1 68 ? 16.047 19.595 -18.516 1.00 48.50 68 SER A CA 1
ATOM 522 C C . SER A 1 68 ? 15.075 20.761 -18.601 1.00 48.50 68 SER A C 1
ATOM 524 O O . SER A 1 68 ? 14.731 21.264 -19.663 1.00 48.50 68 SER A O 1
ATOM 526 N N . SER A 1 69 ? 14.620 21.194 -17.432 1.00 41.88 69 SER A N 1
ATOM 527 C CA . SER A 1 69 ? 14.369 22.611 -17.167 1.00 41.88 69 SER A CA 1
ATOM 528 C C . SER A 1 69 ? 14.528 22.866 -15.670 1.00 41.88 69 SER A C 1
ATOM 530 O O . SER A 1 69 ? 13.623 23.317 -14.975 1.00 41.88 69 SER A O 1
ATOM 532 N N . LYS A 1 70 ? 15.731 22.580 -15.154 1.00 44.53 70 LYS A N 1
ATOM 533 C CA . LYS A 1 70 ? 16.264 23.409 -14.074 1.00 44.53 70 LYS A CA 1
ATOM 534 C C . LYS A 1 70 ? 16.688 24.731 -14.709 1.00 44.53 70 LYS A C 1
ATOM 536 O O . LYS A 1 70 ? 17.545 24.743 -15.581 1.00 44.53 70 LYS A O 1
ATOM 541 N N . VAL A 1 71 ? 16.092 25.818 -14.230 1.00 48.97 71 VAL A N 1
ATOM 542 C CA . VAL A 1 71 ? 16.828 26.989 -13.731 1.00 48.97 71 VAL A CA 1
ATOM 543 C C . VAL A 1 71 ? 18.051 27.389 -14.573 1.00 48.97 71 VAL A C 1
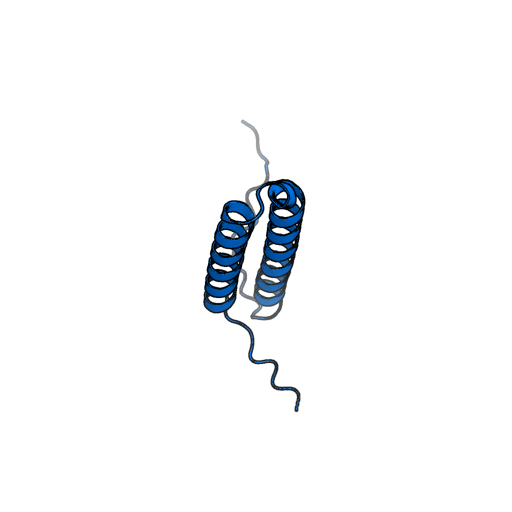ATOM 545 O O . VAL A 1 71 ? 19.139 26.869 -14.357 1.00 48.97 71 VAL A O 1
ATOM 548 N N . THR A 1 72 ? 17.890 28.365 -15.476 1.00 45.78 72 THR A N 1
ATOM 549 C CA . THR A 1 72 ? 18.656 29.639 -15.523 1.00 45.78 72 THR A CA 1
ATOM 550 C C . THR A 1 72 ? 18.428 30.396 -16.841 1.00 45.78 72 THR A C 1
ATOM 552 O O . THR A 1 72 ? 18.837 29.926 -17.895 1.00 45.78 72 THR A O 1
ATOM 555 N N . ARG A 1 73 ? 17.876 31.621 -16.771 1.00 41.25 73 ARG A N 1
ATOM 556 C CA . ARG A 1 73 ? 18.508 32.887 -17.226 1.00 41.25 73 ARG A CA 1
ATOM 557 C C . ARG A 1 73 ? 17.499 34.050 -17.238 1.00 41.25 73 ARG A C 1
ATOM 559 O O . ARG A 1 73 ? 16.676 34.167 -18.131 1.00 41.25 73 ARG A O 1
ATOM 566 N N . LYS A 1 74 ? 17.615 34.888 -16.204 1.00 39.00 74 LYS A N 1
ATOM 567 C CA . LYS A 1 74 ? 17.743 36.357 -16.243 1.00 39.00 74 LYS A CA 1
ATOM 568 C C . LYS A 1 74 ? 17.255 37.072 -17.522 1.00 39.00 74 LYS A C 1
ATOM 570 O O . LYS A 1 74 ? 17.945 36.986 -18.535 1.00 39.00 74 LYS A O 1
ATOM 575 N N . ILE A 1 75 ? 16.203 37.887 -17.385 1.00 46.78 75 ILE A N 1
ATOM 576 C CA . ILE A 1 75 ? 16.212 39.336 -17.685 1.00 46.78 75 ILE A CA 1
ATOM 577 C C . ILE A 1 75 ? 15.486 40.024 -16.531 1.00 46.78 75 ILE A C 1
ATOM 579 O O . ILE A 1 75 ? 14.405 39.517 -16.162 1.00 46.78 75 ILE A O 1
#

Secondary structure (DSSP, 8-state):
--------HHHHHHHHHHHHHHHHHHHHH-GGGHHHHHHHHHHHHHHHHHHHHHHHTTS-S---SSS--------

Organism: Ancylostoma caninum (NCBI:txid29170)